Protein AF-A0A520FXJ5-F1 (afdb_monomer)

pLDDT: mean 95.56, std 7.29, range [49.97, 98.75]

Radius of gyration: 14.4 Å; Cα contacts (8 Å, |Δi|>4): 241; chains: 1; bounding box: 31×30×39 Å

Solvent-accessible surface area (backbone atoms only — not comparable to full-atom values): 7680 Å² total; per-residue (Å²): 128,82,79,88,79,86,66,83,48,59,54,63,39,58,65,38,61,43,98,88,68,47,79,28,60,66,60,27,36,50,55,54,45,50,47,54,73,75,63,46,50,26,42,31,36,33,32,82,67,18,42,40,82,80,49,53,76,66,54,52,52,49,50,49,41,46,43,44,59,63,48,64,77,76,43,52,40,27,35,41,39,60,29,72,40,58,69,55,32,27,51,50,47,40,49,38,54,75,50,58,43,61,25,36,37,39,41,67,47,66,77,57,90,68,54,73,70,55,46,51,52,40,55,49,52,38,56,73,48,41,87,58,54,74,43,81,54,132

Foldseek 3Di:
DPDPPDDFAEDAQAFDADPVRHTDLPVSLVSLLVVVVVPGQEYEALDVRNVVVVDDLVSLLSNLLSNCVSCVVSHAYEYEQAAQDLVSSLVSLLSNVVSPHQAYAYEANHPDDDDPVRRVVSVVSNPVSDPHYYHYDD

Mean predicted aligned error: 2.89 Å

Nearest PDB structures (foldseek):
  3n2x-assembly1_C  TM=9.610E-01  e=9.552E-13  Escherichia coli K-12
  3eb2-assembly1_C  TM=9.543E-01  e=1.466E-12  Rhodopseudomonas palustris
  1xky-assembly1_B  TM=9.379E-01  e=5.983E-12  Bacillus anthracis
  2yxg-assembly1_D  TM=9.672E-01  e=2.161E-11  Methanocaldococcus jannaschii DSM 2661
  3lci-assembly1_A  TM=9.658E-01  e=1.198E-10  Escherichia coli K-12

Sequence (138 aa):
MAKTGWHGVFPAVTTQFREDMSVDVEATQGVQDALVRDGVNGLILMGTCGENNSLDGDEKRTILKAAVEVVAGRVPVLTGVSEFDTRRAVAYARDAEKLGADGLMVLPAMVYVPKPAELVAHFRAVAEATSLPIMLYN

Structure (mmCIF, N/CA/C/O backbone):
data_AF-A0A520FXJ5-F1
#
_entry.id   AF-A0A520FXJ5-F1
#
loop_
_atom_site.group_PDB
_atom_site.id
_atom_site.type_symbol
_atom_site.label_atom_id
_atom_site.label_alt_id
_atom_site.label_comp_id
_atom_site.label_asym_id
_atom_site.label_entity_id
_atom_site.label_seq_id
_atom_site.pdbx_PDB_ins_code
_atom_site.Cartn_x
_atom_site.Cartn_y
_atom_site.Cartn_z
_atom_site.occupancy
_atom_site.B_iso_or_equiv
_atom_site.auth_seq_id
_atom_site.auth_comp_id
_atom_site.auth_asym_id
_atom_site.auth_atom_id
_atom_site.pdbx_PDB_model_num
ATOM 1 N N . MET A 1 1 ? -11.123 -16.669 -8.565 1.00 49.97 1 MET A N 1
ATOM 2 C CA . MET A 1 1 ? -10.619 -15.281 -8.619 1.00 49.97 1 MET A CA 1
ATOM 3 C C . MET A 1 1 ? -11.410 -14.462 -7.622 1.00 49.97 1 MET A C 1
ATOM 5 O O . MET A 1 1 ? -12.635 -14.543 -7.657 1.00 49.97 1 MET A O 1
ATOM 9 N N . ALA A 1 2 ? -10.739 -13.752 -6.712 1.00 55.97 2 ALA A N 1
ATOM 10 C CA . ALA A 1 2 ? -11.408 -12.804 -5.826 1.00 55.97 2 ALA A CA 1
ATOM 11 C C . ALA A 1 2 ? -12.151 -11.767 -6.686 1.00 55.97 2 ALA A C 1
ATOM 13 O O . ALA A 1 2 ? -11.596 -11.258 -7.660 1.00 55.97 2 ALA A O 1
ATOM 14 N N . LYS A 1 3 ? -13.430 -11.506 -6.395 1.00 54.84 3 LYS A N 1
ATOM 15 C CA . LYS A 1 3 ? -14.180 -10.451 -7.087 1.00 54.84 3 LYS A CA 1
ATOM 16 C C . LYS A 1 3 ? -13.642 -9.103 -6.611 1.00 54.84 3 LYS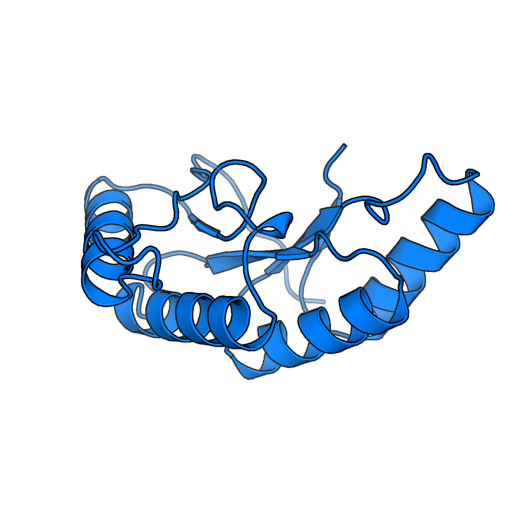 A C 1
ATOM 18 O O . LYS A 1 3 ? -13.735 -8.805 -5.425 1.00 54.84 3 LYS A O 1
ATOM 23 N N . THR A 1 4 ? -13.116 -8.288 -7.522 1.00 69.25 4 THR A N 1
ATOM 24 C CA . THR A 1 4 ? -12.759 -6.898 -7.226 1.00 69.25 4 THR A CA 1
ATOM 25 C C . THR A 1 4 ? -14.030 -6.073 -7.091 1.00 69.25 4 THR A C 1
ATOM 27 O O . THR A 1 4 ? -14.691 -5.740 -8.069 1.00 69.25 4 THR A O 1
ATOM 30 N N . GLY A 1 5 ? -14.408 -5.791 -5.846 1.00 81.38 5 GLY A N 1
ATOM 31 C CA . GLY A 1 5 ? -15.549 -4.947 -5.497 1.00 81.38 5 GLY A CA 1
ATOM 32 C C . GLY A 1 5 ? -15.155 -3.504 -5.192 1.00 81.38 5 GLY A C 1
ATOM 33 O O . GLY A 1 5 ? -15.843 -2.868 -4.407 1.00 81.38 5 GLY A O 1
ATOM 34 N N . TRP A 1 6 ? -14.045 -2.986 -5.727 1.00 92.06 6 TRP A N 1
ATOM 35 C CA . TRP A 1 6 ? -13.579 -1.630 -5.413 1.00 92.06 6 TRP A CA 1
ATOM 36 C C . TRP A 1 6 ? -14.411 -0.577 -6.143 1.00 92.06 6 TRP A C 1
ATOM 38 O O . TRP A 1 6 ? -14.393 -0.501 -7.370 1.00 92.06 6 TRP A O 1
ATOM 48 N N . HIS A 1 7 ? -15.155 0.224 -5.386 1.00 94.25 7 HIS A N 1
ATOM 49 C CA . HIS A 1 7 ? -15.972 1.323 -5.891 1.00 94.25 7 HIS A CA 1
ATOM 50 C C . HIS A 1 7 ? -16.142 2.389 -4.806 1.00 94.25 7 HIS A C 1
ATOM 52 O O . HIS A 1 7 ? -16.170 2.067 -3.621 1.00 94.25 7 HIS A O 1
ATOM 58 N N . GLY A 1 8 ? -16.278 3.650 -5.215 1.00 96.31 8 GLY A N 1
ATOM 59 C CA . GLY A 1 8 ? -16.422 4.783 -4.301 1.00 96.31 8 GLY A CA 1
ATOM 60 C C . GLY A 1 8 ? -15.101 5.501 -4.027 1.00 96.31 8 GLY A C 1
ATOM 61 O O . GLY A 1 8 ? -14.260 5.619 -4.917 1.00 96.31 8 GLY A O 1
ATOM 62 N N . VAL A 1 9 ? -14.941 6.029 -2.816 1.00 97.94 9 VAL A N 1
ATOM 63 C CA . VAL A 1 9 ? -13.842 6.925 -2.436 1.00 97.94 9 VAL A CA 1
ATOM 64 C C . VAL A 1 9 ? -12.716 6.146 -1.759 1.00 97.94 9 VAL A C 1
ATOM 66 O O . VAL A 1 9 ? -12.921 5.556 -0.702 1.00 97.94 9 VAL A O 1
ATOM 69 N N . PHE A 1 10 ? -11.527 6.178 -2.363 1.00 97.75 10 PHE A N 1
ATOM 70 C CA . PHE A 1 10 ? -10.304 5.544 -1.864 1.00 97.75 10 PHE A CA 1
ATOM 71 C C . PHE A 1 10 ? -9.197 6.603 -1.738 1.00 97.75 10 PHE A C 1
ATOM 73 O O . PHE A 1 10 ? -8.498 6.865 -2.720 1.00 97.75 10 PHE A O 1
ATOM 80 N N . PRO A 1 11 ? -9.041 7.273 -0.581 1.00 97.62 11 PRO A N 1
ATOM 81 C CA . PRO A 1 11 ? -7.963 8.236 -0.392 1.00 97.62 11 PRO A CA 1
ATOM 82 C C . PRO A 1 11 ? -6.584 7.567 -0.446 1.00 97.62 11 PRO A C 1
ATOM 84 O O . PRO A 1 11 ? -6.380 6.471 0.085 1.00 97.62 11 PRO A O 1
ATOM 87 N N . ALA A 1 12 ? -5.621 8.278 -1.036 1.00 97.00 12 ALA A N 1
ATOM 88 C CA . ALA A 1 12 ? -4.204 7.986 -0.871 1.00 97.00 12 ALA A CA 1
ATOM 89 C C . ALA A 1 12 ? -3.763 8.492 0.509 1.00 97.00 12 ALA A C 1
ATOM 91 O O . ALA A 1 12 ? -3.656 9.698 0.729 1.00 97.00 12 ALA A O 1
ATOM 92 N N . VAL A 1 13 ? -3.564 7.570 1.448 1.00 97.44 13 VAL A N 1
ATOM 93 C CA . VAL A 1 13 ? -3.297 7.905 2.850 1.00 97.44 13 VAL A CA 1
ATOM 94 C C . VAL A 1 13 ? -1.845 8.343 3.021 1.00 97.44 13 VAL A C 1
ATOM 96 O O . VAL A 1 13 ? -0.933 7.693 2.506 1.00 97.44 13 VAL A O 1
ATOM 99 N N . THR A 1 14 ? -1.636 9.440 3.747 1.00 98.00 14 THR A N 1
ATOM 100 C CA . THR A 1 14 ? -0.312 9.965 4.095 1.00 98.00 14 THR A CA 1
ATOM 101 C C . THR A 1 14 ? 0.321 9.168 5.235 1.00 98.00 14 THR A C 1
ATOM 103 O O . THR A 1 14 ? -0.365 8.712 6.152 1.00 98.00 14 THR A O 1
ATOM 106 N N . THR A 1 15 ? 1.644 9.031 5.201 1.00 98.38 15 THR A N 1
ATOM 107 C CA . THR A 1 15 ? 2.425 8.445 6.299 1.00 98.38 15 THR A CA 1
ATOM 108 C C . THR A 1 15 ? 2.858 9.563 7.238 1.00 98.38 15 THR A C 1
ATOM 110 O O . THR A 1 15 ? 3.295 10.613 6.776 1.00 98.38 15 THR A O 1
ATOM 113 N N . GLN A 1 16 ? 2.690 9.370 8.545 1.00 98.00 16 GLN A N 1
ATOM 114 C CA . GLN A 1 16 ? 3.111 10.350 9.544 1.00 98.00 16 GLN A CA 1
ATOM 115 C C . GLN A 1 16 ? 4.515 10.019 10.048 1.00 98.00 16 GLN A C 1
ATOM 117 O O . GLN A 1 16 ? 4.877 8.848 10.179 1.00 98.00 16 GLN A O 1
ATOM 122 N N . PHE A 1 17 ? 5.286 11.056 10.358 1.00 98.12 17 PHE A N 1
ATOM 123 C CA . PHE A 1 17 ? 6.660 10.947 10.838 1.00 98.12 17 PHE A CA 1
ATOM 124 C C . PHE A 1 17 ? 6.838 11.750 12.120 1.00 98.12 17 PHE A C 1
ATOM 126 O O . PHE A 1 17 ? 6.170 12.763 12.340 1.00 98.12 17 PHE A O 1
ATOM 133 N N . ARG A 1 18 ? 7.755 11.288 12.965 1.00 98.06 18 ARG A N 1
ATOM 134 C CA . ARG A 1 18 ? 8.208 12.005 14.157 1.00 98.06 18 ARG A CA 1
ATOM 135 C C . ARG A 1 18 ? 9.190 13.112 13.769 1.00 98.06 18 ARG A C 1
ATOM 137 O O . ARG A 1 18 ? 9.677 13.162 12.643 1.00 98.06 18 ARG A O 1
ATOM 144 N N . GLU A 1 19 ? 9.532 13.977 14.724 1.00 97.75 19 GLU A N 1
ATOM 145 C CA . GLU A 1 19 ? 10.534 15.039 14.513 1.00 97.75 19 GLU A CA 1
ATOM 146 C C . GLU A 1 19 ? 11.914 14.493 14.105 1.00 97.75 19 GLU A C 1
ATOM 148 O O . GLU A 1 19 ? 12.655 15.165 13.392 1.00 97.75 19 GLU A O 1
ATOM 153 N N . ASP A 1 20 ? 12.252 13.268 14.521 1.00 97.44 20 ASP A N 1
ATOM 154 C CA . ASP A 1 20 ? 13.491 12.576 14.146 1.00 97.44 20 ASP A CA 1
ATOM 155 C C . ASP A 1 20 ? 13.408 11.841 12.795 1.00 97.44 20 ASP A C 1
ATOM 157 O O . ASP A 1 20 ? 14.331 11.111 12.437 1.00 97.44 20 ASP A O 1
ATOM 161 N N . MET A 1 21 ? 12.321 12.049 12.044 1.00 95.19 21 MET A N 1
ATOM 162 C CA . MET A 1 21 ? 12.010 11.418 10.758 1.00 95.19 21 MET A CA 1
ATOM 163 C C . MET A 1 21 ? 11.756 9.906 10.816 1.00 95.19 21 MET A C 1
ATOM 165 O O . MET A 1 21 ? 11.581 9.290 9.767 1.00 95.19 21 MET A O 1
ATOM 169 N N . SER A 1 22 ? 11.674 9.295 12.001 1.00 96.94 22 SER A N 1
ATOM 170 C CA . SER A 1 22 ? 11.174 7.922 12.116 1.00 96.94 22 SER A CA 1
ATOM 171 C C . SER A 1 22 ? 9.665 7.865 11.861 1.00 96.94 22 SER A C 1
ATOM 173 O O . SER A 1 22 ? 8.931 8.816 12.149 1.00 96.94 22 SER A O 1
ATOM 175 N N . VAL A 1 23 ? 9.176 6.744 11.322 1.00 97.81 23 VAL A N 1
ATOM 176 C CA . VAL A 1 23 ? 7.737 6.546 11.090 1.00 97.81 23 VAL A CA 1
ATOM 177 C C . VAL A 1 23 ? 6.956 6.617 12.404 1.00 97.81 23 VAL A C 1
ATOM 179 O O . VAL A 1 23 ? 7.203 5.862 13.349 1.00 97.81 23 VAL A O 1
ATOM 182 N N . ASP A 1 24 ? 5.941 7.479 12.435 1.00 98.50 24 ASP A N 1
ATOM 183 C CA . ASP A 1 24 ? 4.969 7.540 13.520 1.00 98.50 24 ASP A CA 1
ATOM 184 C C . ASP A 1 24 ? 3.775 6.631 13.208 1.00 98.50 24 ASP A C 1
ATOM 186 O O . ASP A 1 24 ? 2.789 7.026 12.577 1.00 98.50 24 ASP A O 1
ATOM 190 N N . VAL A 1 25 ? 3.884 5.373 13.639 1.00 98.25 25 VAL A N 1
ATOM 191 C CA . VAL A 1 25 ? 2.858 4.345 13.415 1.00 98.25 25 VAL A CA 1
ATOM 192 C C . VAL A 1 25 ? 1.532 4.714 14.083 1.00 98.25 25 VAL A C 1
ATOM 194 O O . VAL A 1 25 ? 0.480 4.537 13.472 1.00 98.25 25 VAL A O 1
ATOM 197 N N . GLU A 1 26 ? 1.572 5.263 15.298 1.00 98.50 26 GLU A N 1
ATOM 198 C CA . GLU A 1 26 ? 0.371 5.617 16.062 1.00 98.50 26 GLU A CA 1
ATOM 199 C C . GLU A 1 26 ? -0.376 6.774 15.392 1.00 98.50 26 GLU A C 1
ATOM 201 O O . GLU A 1 26 ? -1.577 6.671 15.129 1.00 98.50 26 GLU A O 1
ATOM 206 N N . ALA A 1 27 ? 0.338 7.843 15.025 1.00 98.56 27 ALA A N 1
ATOM 207 C CA . ALA A 1 27 ? -0.263 8.960 14.302 1.00 98.56 27 ALA A CA 1
ATOM 208 C C . ALA A 1 27 ? -0.802 8.522 12.928 1.00 98.56 27 ALA A C 1
ATOM 210 O O . ALA A 1 27 ? -1.890 8.936 12.521 1.00 98.56 27 ALA A O 1
ATOM 211 N N . THR A 1 28 ? -0.084 7.632 12.233 1.00 98.56 28 THR A N 1
ATOM 212 C CA . THR A 1 28 ? -0.524 7.061 10.952 1.00 98.56 28 THR A CA 1
ATOM 213 C C . THR A 1 28 ? -1.815 6.246 11.104 1.00 98.56 28 THR A C 1
ATOM 215 O O . THR A 1 28 ? -2.746 6.431 10.317 1.00 98.56 28 THR A O 1
ATOM 218 N N . GLN A 1 29 ? -1.926 5.402 12.136 1.00 98.69 29 GLN A N 1
ATOM 219 C CA . GLN A 1 29 ? -3.166 4.681 12.450 1.00 98.69 29 GLN A CA 1
ATOM 220 C C . GLN A 1 29 ? -4.311 5.635 12.809 1.00 98.69 29 GLN A C 1
ATOM 222 O O . GLN A 1 29 ? -5.443 5.403 12.389 1.00 98.69 29 GLN A O 1
ATOM 227 N N . GLY A 1 30 ? -4.028 6.726 13.526 1.00 98.75 30 GLY A N 1
ATOM 228 C CA . GLY A 1 30 ? -5.020 7.754 13.846 1.00 98.75 30 GLY A CA 1
ATOM 229 C C . GLY A 1 30 ? -5.640 8.388 12.597 1.00 98.75 30 GLY A C 1
ATOM 230 O O . GLY A 1 30 ? -6.863 8.501 12.505 1.00 98.75 30 GLY A O 1
ATOM 231 N N . VAL A 1 31 ? -4.817 8.734 11.600 1.00 98.56 31 VAL A N 1
ATOM 232 C CA . VAL A 1 31 ? -5.295 9.249 10.302 1.00 98.56 31 VAL A CA 1
ATOM 233 C C . VAL A 1 31 ? -6.124 8.195 9.562 1.00 98.56 31 VAL A C 1
ATOM 235 O O . VAL A 1 31 ? -7.191 8.505 9.032 1.00 98.56 31 VAL A O 1
ATOM 238 N N . GLN A 1 32 ? -5.665 6.943 9.540 1.00 98.56 32 GLN A N 1
ATOM 239 C CA . GLN A 1 32 ? -6.371 5.843 8.878 1.00 98.56 32 GLN A CA 1
ATOM 240 C C . GLN A 1 32 ? -7.743 5.571 9.512 1.00 98.56 32 GLN A C 1
ATOM 242 O O . GLN A 1 32 ? -8.732 5.476 8.787 1.00 98.56 32 GLN A O 1
ATOM 247 N N . ASP A 1 33 ? -7.831 5.493 10.844 1.00 98.75 33 ASP A N 1
ATOM 248 C CA . ASP A 1 33 ? -9.102 5.294 11.551 1.00 98.75 33 ASP A CA 1
ATOM 249 C C . ASP A 1 33 ? -10.073 6.454 11.314 1.00 98.75 33 ASP A C 1
ATOM 251 O O . ASP A 1 33 ? -11.253 6.219 11.056 1.00 98.75 33 ASP A O 1
ATOM 255 N N . ALA A 1 34 ? -9.580 7.696 11.345 1.00 98.69 34 ALA A N 1
ATOM 256 C CA . ALA A 1 34 ? -10.396 8.876 11.080 1.00 98.69 34 ALA A CA 1
ATOM 257 C C . ALA A 1 34 ? -11.034 8.819 9.683 1.00 98.69 34 ALA A C 1
ATOM 259 O O . ALA A 1 34 ? -12.248 8.957 9.564 1.00 98.69 34 ALA A O 1
ATOM 260 N N . LEU A 1 35 ? -10.252 8.503 8.644 1.00 98.56 35 LEU A N 1
ATOM 261 C CA . LEU A 1 35 ? -10.772 8.356 7.279 1.00 98.56 35 LEU A CA 1
ATOM 262 C C . LEU A 1 35 ? -11.835 7.254 7.179 1.00 98.56 35 LEU A C 1
ATOM 264 O O . LEU A 1 35 ? -12.866 7.441 6.532 1.00 98.56 35 LEU A O 1
ATOM 268 N N . VAL A 1 36 ? -11.614 6.111 7.836 1.00 98.44 36 VAL A N 1
ATOM 269 C CA . VAL A 1 36 ? -12.609 5.027 7.880 1.00 98.44 36 VAL A CA 1
ATOM 270 C C . VAL A 1 36 ? -13.892 5.487 8.572 1.00 98.44 36 VAL A C 1
ATOM 272 O O . VAL A 1 36 ? -14.986 5.193 8.092 1.00 98.44 36 VAL A O 1
ATOM 275 N N . ARG A 1 37 ? -13.784 6.233 9.676 1.00 98.38 37 ARG A N 1
ATOM 276 C CA . ARG A 1 37 ? -14.935 6.794 10.403 1.00 98.38 37 ARG A CA 1
ATOM 277 C C . ARG A 1 37 ? -15.696 7.843 9.596 1.00 98.38 37 ARG A C 1
ATOM 279 O O . ARG A 1 37 ? -16.914 7.918 9.738 1.00 98.38 37 ARG A O 1
ATOM 286 N N . ASP A 1 38 ? -15.008 8.583 8.733 1.00 98.38 38 ASP A N 1
ATOM 287 C CA . ASP A 1 38 ? -15.606 9.552 7.809 1.00 98.38 38 ASP A CA 1
ATOM 288 C C . ASP A 1 38 ? -16.347 8.884 6.633 1.00 98.38 38 ASP A C 1
ATOM 290 O O . ASP A 1 38 ? -17.044 9.557 5.871 1.00 98.38 38 ASP A O 1
ATOM 294 N N . GLY A 1 39 ? -16.260 7.554 6.501 1.00 97.88 39 GLY A N 1
ATOM 295 C CA . GLY A 1 39 ? -17.095 6.770 5.589 1.00 97.88 39 GLY A CA 1
ATOM 296 C C . GLY A 1 39 ? -16.500 6.544 4.200 1.00 97.88 39 GLY A C 1
ATOM 297 O O . GLY A 1 39 ? -17.250 6.340 3.243 1.00 97.88 39 GLY A O 1
ATOM 298 N N . VAL A 1 40 ? -15.170 6.568 4.064 1.00 98.38 40 VAL A N 1
ATOM 299 C CA . VAL A 1 40 ? -14.499 6.167 2.814 1.00 98.38 40 VAL A CA 1
ATOM 300 C C . VAL A 1 40 ? -14.765 4.693 2.485 1.00 98.38 40 VAL A C 1
ATOM 302 O O . VAL A 1 40 ? -15.096 3.893 3.355 1.00 98.38 40 VAL A O 1
ATOM 305 N N . ASN A 1 41 ? -14.614 4.308 1.218 1.00 97.88 41 ASN A N 1
ATOM 306 C CA . ASN A 1 41 ? -14.920 2.953 0.745 1.00 97.88 41 ASN A CA 1
ATOM 307 C C . ASN A 1 41 ? -13.714 2.003 0.764 1.00 97.88 41 ASN A C 1
ATOM 309 O O . ASN A 1 41 ? -13.869 0.815 0.492 1.00 97.88 41 ASN A O 1
ATOM 313 N N . GLY A 1 42 ? -12.530 2.519 1.079 1.00 97.88 42 GLY A N 1
ATOM 314 C CA . GLY A 1 42 ? -11.287 1.774 1.226 1.00 97.88 42 GLY A CA 1
ATOM 315 C C . GLY A 1 42 ? -10.109 2.720 1.364 1.00 97.88 42 GLY A C 1
ATOM 316 O O . GLY A 1 42 ? -10.269 3.929 1.235 1.00 97.88 42 GLY A O 1
ATOM 317 N N . LEU A 1 43 ? -8.928 2.182 1.638 1.00 98.38 43 LEU A N 1
ATOM 318 C CA . LEU A 1 43 ? -7.704 2.969 1.782 1.00 98.38 43 LEU A CA 1
ATOM 319 C C . LEU A 1 43 ? -6.679 2.530 0.745 1.00 98.38 43 LEU A C 1
ATOM 321 O O . LEU A 1 43 ? -6.531 1.336 0.492 1.00 98.38 43 LEU A O 1
ATOM 325 N N . ILE A 1 44 ? -5.942 3.485 0.179 1.00 98.19 44 ILE A N 1
ATOM 326 C CA . ILE A 1 44 ? -4.745 3.204 -0.614 1.00 98.19 44 ILE A CA 1
ATOM 327 C C . ILE A 1 44 ? -3.546 3.710 0.177 1.00 98.19 44 ILE A C 1
ATOM 329 O O . ILE A 1 44 ? -3.311 4.912 0.299 1.00 98.19 44 ILE A O 1
ATOM 333 N N . LEU A 1 45 ? -2.791 2.777 0.740 1.00 98.00 45 LEU A N 1
ATOM 334 C CA . LEU A 1 45 ? -1.602 3.062 1.530 1.00 98.00 45 LEU A CA 1
ATOM 335 C C . LEU A 1 45 ? -0.371 3.125 0.647 1.00 98.00 45 LEU A C 1
ATOM 337 O O . LEU A 1 45 ? -0.286 2.410 -0.352 1.00 98.00 45 LEU A O 1
ATOM 341 N N . MET A 1 46 ? 0.620 3.908 1.076 1.00 95.94 46 MET A N 1
ATOM 342 C CA . MET A 1 46 ? 1.933 3.962 0.429 1.00 95.94 46 MET A CA 1
ATOM 343 C C . MET A 1 46 ? 1.794 4.148 -1.094 1.00 95.94 46 MET A C 1
ATOM 345 O O . MET A 1 46 ? 2.434 3.469 -1.889 1.00 95.94 46 MET A O 1
ATOM 349 N N . GLY A 1 47 ? 0.907 5.051 -1.519 1.00 92.06 47 GLY A N 1
ATOM 350 C CA . GLY A 1 47 ? 1.003 5.663 -2.844 1.00 92.06 47 GLY A CA 1
ATOM 351 C C . GLY A 1 47 ? 2.096 6.737 -2.848 1.00 92.06 47 GLY A C 1
ATOM 352 O O . GLY A 1 47 ? 2.898 6.823 -1.918 1.00 92.06 47 GLY A O 1
ATOM 353 N N . THR A 1 48 ? 2.088 7.626 -3.841 1.00 91.81 48 THR A N 1
ATOM 354 C CA . THR A 1 48 ? 2.992 8.792 -3.855 1.00 91.81 48 THR A CA 1
ATOM 355 C C . THR A 1 48 ? 2.788 9.678 -2.623 1.00 91.81 48 THR A C 1
ATOM 357 O O . THR A 1 48 ? 3.755 10.014 -1.951 1.00 91.81 48 THR A O 1
ATOM 360 N N . CYS A 1 49 ? 1.535 9.985 -2.264 1.00 94.56 49 CYS A N 1
ATOM 361 C CA . CYS A 1 49 ? 1.208 10.761 -1.058 1.00 94.56 49 CYS A CA 1
ATOM 362 C C . CYS A 1 49 ? 1.537 10.028 0.253 1.00 94.56 49 CYS A C 1
ATOM 364 O O . CYS A 1 49 ? 1.693 10.671 1.282 1.00 94.56 49 CYS A O 1
ATOM 366 N N . GLY A 1 50 ? 1.635 8.696 0.220 1.00 96.38 50 GLY A N 1
ATOM 367 C CA . GLY A 1 50 ? 2.044 7.875 1.364 1.00 96.38 50 GLY A CA 1
ATOM 368 C C . GLY A 1 50 ? 3.556 7.660 1.450 1.00 96.38 50 GLY A C 1
ATOM 369 O O . GLY A 1 50 ? 3.993 6.821 2.232 1.00 96.38 50 GLY A O 1
ATOM 370 N N . GLU A 1 51 ? 4.335 8.365 0.624 1.00 95.94 51 GLU A N 1
ATOM 371 C CA . GLU A 1 51 ? 5.801 8.377 0.637 1.00 95.94 51 GLU A CA 1
ATOM 372 C C . GLU A 1 51 ? 6.468 7.011 0.411 1.00 95.94 51 GLU A C 1
ATOM 374 O O . GLU A 1 51 ? 7.547 6.741 0.928 1.00 95.94 51 GLU A O 1
ATOM 379 N N . ASN A 1 52 ? 5.869 6.145 -0.416 1.00 95.25 52 ASN A N 1
ATOM 380 C CA . ASN A 1 52 ? 6.370 4.780 -0.650 1.00 95.25 52 ASN A CA 1
ATOM 381 C C . ASN A 1 52 ? 7.877 4.709 -0.948 1.00 95.25 52 ASN A C 1
ATOM 383 O O . ASN A 1 52 ? 8.572 3.857 -0.405 1.00 95.25 52 ASN A O 1
ATOM 387 N N . ASN A 1 53 ? 8.386 5.599 -1.802 1.00 93.88 53 ASN A N 1
ATOM 388 C CA . ASN A 1 53 ? 9.787 5.570 -2.228 1.00 93.88 53 ASN A CA 1
ATOM 389 C C . ASN A 1 53 ? 10.752 6.157 -1.184 1.00 93.88 53 ASN A C 1
ATOM 391 O O . ASN A 1 53 ? 11.959 5.988 -1.346 1.00 93.88 53 ASN A O 1
ATOM 395 N N . SER A 1 54 ? 10.238 6.838 -0.156 1.00 94.06 54 SER A N 1
ATOM 396 C CA . SER A 1 54 ? 11.020 7.362 0.970 1.00 94.06 54 SER A CA 1
ATOM 397 C C . SER A 1 54 ? 11.161 6.345 2.105 1.00 94.06 54 SER A C 1
ATOM 399 O O . SER A 1 54 ? 12.043 6.501 2.939 1.00 94.06 54 SER A O 1
ATOM 401 N N . LEU A 1 55 ? 10.294 5.328 2.143 1.00 96.25 55 LEU A N 1
ATOM 402 C CA . LEU A 1 55 ? 10.236 4.339 3.217 1.00 96.25 55 LEU A CA 1
ATOM 403 C C . LEU A 1 55 ? 11.163 3.151 2.960 1.00 96.25 55 LEU A C 1
ATOM 405 O O . LEU A 1 55 ? 11.194 2.583 1.859 1.00 96.25 55 LEU A O 1
ATOM 409 N N . ASP A 1 56 ? 11.811 2.689 4.021 1.00 96.00 56 ASP A N 1
ATOM 410 C CA . ASP A 1 56 ? 12.506 1.412 4.031 1.00 96.00 56 ASP A CA 1
ATOM 411 C C . ASP A 1 56 ? 11.517 0.239 3.977 1.00 96.00 56 ASP A C 1
ATOM 413 O O . ASP A 1 56 ? 10.352 0.321 4.371 1.00 96.00 56 ASP A O 1
ATOM 417 N N . GLY A 1 57 ? 11.980 -0.918 3.495 1.00 96.00 57 GLY A N 1
ATOM 418 C CA . GLY A 1 57 ? 11.107 -2.083 3.317 1.00 96.00 57 GLY A CA 1
ATOM 419 C C . GLY A 1 57 ? 10.415 -2.540 4.612 1.00 96.00 57 GLY A C 1
ATOM 420 O O . GLY A 1 57 ? 9.259 -2.964 4.571 1.00 96.00 57 GLY A O 1
ATOM 421 N N . ASP A 1 58 ? 11.102 -2.452 5.755 1.00 97.38 58 ASP A N 1
ATOM 422 C CA . ASP A 1 58 ? 10.535 -2.820 7.059 1.00 97.38 58 ASP A CA 1
ATOM 423 C C . ASP A 1 58 ? 9.529 -1.788 7.571 1.00 97.38 58 ASP A C 1
ATOM 425 O O . ASP A 1 58 ? 8.521 -2.162 8.177 1.00 97.38 58 ASP A O 1
ATOM 429 N N . GLU A 1 59 ? 9.730 -0.510 7.259 1.00 98.12 59 GLU A N 1
ATOM 430 C CA . GLU A 1 59 ? 8.766 0.548 7.556 1.00 98.12 59 GLU A CA 1
ATOM 431 C C . GLU A 1 59 ? 7.471 0.334 6.770 1.00 98.12 59 GLU A C 1
ATOM 433 O O . GLU A 1 59 ? 6.389 0.343 7.358 1.00 98.12 59 GLU A O 1
ATOM 438 N N . LYS A 1 60 ? 7.565 0.007 5.471 1.00 98.25 60 LYS A N 1
ATOM 439 C CA . LYS A 1 60 ? 6.392 -0.326 4.641 1.00 98.25 60 LYS A CA 1
ATOM 440 C C . LYS A 1 60 ? 5.589 -1.490 5.222 1.00 98.25 60 LYS A C 1
ATOM 442 O O . LYS A 1 60 ? 4.361 -1.430 5.290 1.00 98.25 60 LYS A O 1
ATOM 447 N N . ARG A 1 61 ? 6.272 -2.559 5.651 1.00 98.44 61 ARG A N 1
ATOM 448 C CA . ARG A 1 61 ? 5.638 -3.722 6.301 1.00 98.44 61 ARG A CA 1
ATOM 449 C C . ARG A 1 61 ? 4.981 -3.342 7.626 1.00 98.44 61 ARG A C 1
ATOM 451 O O . ARG A 1 61 ? 3.880 -3.808 7.913 1.00 98.44 61 ARG A O 1
ATOM 458 N N . THR A 1 62 ? 5.639 -2.495 8.411 1.00 98.44 62 THR A N 1
ATOM 459 C CA . THR A 1 62 ? 5.130 -2.014 9.700 1.00 98.44 62 THR A CA 1
ATOM 460 C C . THR A 1 62 ? 3.859 -1.187 9.515 1.00 98.44 62 THR A C 1
ATOM 462 O O . THR A 1 62 ? 2.851 -1.479 10.158 1.00 98.44 62 THR A O 1
ATOM 465 N N . ILE A 1 63 ? 3.863 -0.229 8.582 1.00 98.44 63 ILE A N 1
ATOM 466 C CA . ILE A 1 63 ? 2.699 0.609 8.256 1.00 98.44 63 ILE A CA 1
ATOM 467 C C . ILE A 1 63 ? 1.543 -0.244 7.738 1.00 98.44 63 ILE A C 1
ATOM 469 O O . ILE A 1 63 ? 0.413 -0.075 8.189 1.00 98.44 63 ILE A O 1
ATOM 473 N N . LEU A 1 64 ? 1.807 -1.181 6.820 1.00 98.75 64 LEU A N 1
ATOM 474 C CA . LEU A 1 64 ? 0.761 -2.048 6.281 1.00 98.75 64 LEU A CA 1
ATOM 475 C C . LEU A 1 64 ? 0.108 -2.897 7.373 1.00 98.75 64 LEU A C 1
ATOM 477 O O . LEU A 1 64 ? -1.116 -2.951 7.459 1.00 98.75 64 LEU A O 1
ATOM 481 N N . LYS A 1 65 ? 0.920 -3.527 8.229 1.00 98.75 65 LYS A N 1
ATOM 482 C CA . LYS A 1 65 ? 0.422 -4.333 9.346 1.00 98.75 65 LYS A CA 1
ATOM 483 C C . LYS A 1 65 ? -0.450 -3.499 10.287 1.00 98.75 65 LYS A C 1
ATOM 485 O O . LYS A 1 65 ? -1.553 -3.919 10.624 1.00 98.75 65 LYS A O 1
ATOM 490 N N . ALA A 1 66 ? 0.036 -2.321 10.675 1.00 98.62 66 ALA A N 1
ATOM 491 C CA . ALA A 1 66 ? -0.682 -1.401 11.549 1.00 98.62 66 ALA A CA 1
ATOM 492 C C . ALA A 1 66 ? -2.007 -0.934 10.926 1.00 98.62 66 ALA A C 1
ATOM 494 O O . ALA A 1 66 ? -3.016 -0.808 11.620 1.00 98.62 66 ALA A O 1
ATOM 495 N N . ALA A 1 67 ? -2.029 -0.730 9.610 1.00 98.69 67 ALA A N 1
ATOM 496 C CA . ALA A 1 67 ? -3.229 -0.326 8.902 1.00 98.69 67 ALA A CA 1
ATOM 497 C C . ALA A 1 67 ? -4.282 -1.434 8.831 1.00 98.69 67 ALA A C 1
ATOM 499 O O . ALA A 1 67 ? -5.456 -1.184 9.088 1.00 98.69 67 ALA A O 1
ATOM 500 N N . VAL A 1 68 ? -3.874 -2.668 8.530 1.00 98.69 68 VAL A N 1
ATOM 501 C CA . VAL A 1 68 ? -4.783 -3.825 8.554 1.00 98.69 68 VAL A CA 1
ATOM 502 C C . VAL A 1 68 ? -5.371 -4.012 9.957 1.00 98.69 68 VAL A C 1
ATOM 504 O O . VAL A 1 68 ? -6.576 -4.229 10.095 1.00 98.69 68 VAL A O 1
ATOM 507 N N . GLU A 1 69 ? -4.545 -3.860 10.997 1.00 98.56 69 GLU A N 1
ATOM 508 C CA . GLU A 1 69 ? -4.979 -3.923 12.395 1.00 98.56 69 GLU A CA 1
ATOM 509 C C . GLU A 1 69 ? -6.002 -2.837 12.734 1.00 98.56 69 GLU A C 1
ATOM 511 O O . GLU A 1 69 ? -7.086 -3.159 13.219 1.00 98.56 69 GLU A O 1
ATOM 516 N N . VAL A 1 70 ? -5.693 -1.564 12.455 1.00 98.62 70 VAL A N 1
ATOM 517 C CA . VAL A 1 70 ? -6.593 -0.466 12.824 1.00 98.62 70 VAL A CA 1
ATOM 518 C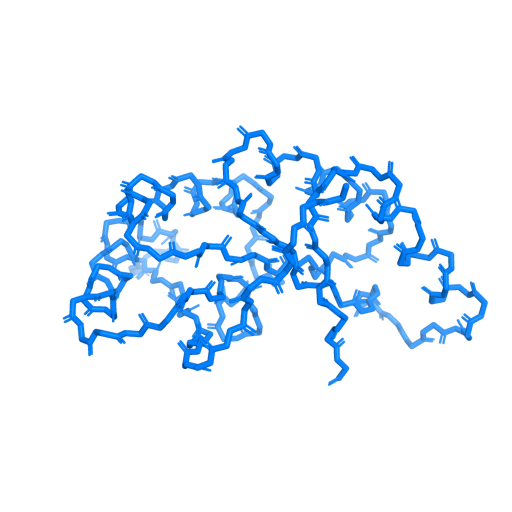 C . VAL A 1 70 ? -7.880 -0.530 12.016 1.00 98.62 70 VAL A C 1
ATOM 520 O O . VAL A 1 70 ? -8.953 -0.393 12.588 1.00 98.62 70 VAL A O 1
ATOM 523 N N . VAL A 1 71 ? -7.820 -0.803 10.708 1.00 98.38 71 VAL A N 1
ATOM 524 C CA . VAL A 1 71 ? -9.009 -0.880 9.845 1.00 98.38 71 VAL A CA 1
ATOM 525 C C . VAL A 1 71 ? -9.915 -2.036 10.259 1.00 98.38 71 VAL A C 1
ATOM 527 O O . VAL A 1 71 ? -11.138 -1.892 10.175 1.00 98.38 71 VAL A O 1
ATOM 530 N N . ALA A 1 72 ? -9.349 -3.142 10.750 1.00 98.12 72 ALA A N 1
ATOM 531 C CA . ALA A 1 72 ? -10.086 -4.277 11.306 1.00 98.12 72 ALA A CA 1
ATOM 532 C C . ALA A 1 72 ? -11.199 -4.797 10.369 1.00 98.12 72 ALA A C 1
ATOM 534 O O . ALA A 1 72 ? -12.303 -5.125 10.804 1.00 98.12 72 ALA A O 1
ATOM 535 N N . GLY A 1 73 ? -10.927 -4.818 9.059 1.00 97.25 73 GLY A N 1
ATOM 536 C CA . GLY A 1 73 ? -11.850 -5.309 8.030 1.00 97.25 73 GLY A CA 1
ATOM 537 C C . GLY A 1 73 ? -13.069 -4.422 7.745 1.00 97.25 73 GLY A C 1
ATOM 538 O O . GLY A 1 73 ? -13.969 -4.855 7.029 1.00 97.25 73 GLY A O 1
ATOM 539 N N . ARG A 1 74 ? -13.131 -3.191 8.278 1.00 97.75 74 ARG A N 1
ATOM 540 C CA . ARG A 1 74 ? -14.252 -2.259 8.034 1.00 97.75 74 ARG A CA 1
ATOM 541 C C . ARG A 1 74 ? -14.355 -1.826 6.571 1.00 97.75 74 ARG A C 1
ATOM 543 O O . ARG A 1 74 ? -15.459 -1.655 6.063 1.00 97.75 74 ARG A O 1
ATOM 550 N N . VAL A 1 75 ? -13.213 -1.653 5.910 1.00 97.75 75 VAL A N 1
ATOM 551 C CA . VAL A 1 75 ? -13.084 -1.313 4.487 1.00 97.75 75 VAL A CA 1
ATOM 552 C C . VAL A 1 75 ? -11.848 -2.018 3.911 1.00 97.75 75 VAL A C 1
ATOM 554 O O . VAL A 1 75 ? -10.945 -2.340 4.684 1.00 97.75 75 VAL A O 1
ATOM 557 N N . PRO A 1 76 ? -11.766 -2.262 2.591 1.00 97.75 76 PRO A N 1
ATOM 558 C CA . PRO A 1 76 ? -10.578 -2.850 1.982 1.00 97.75 76 PRO A CA 1
ATOM 559 C C . PRO A 1 76 ? -9.339 -1.953 2.108 1.00 97.75 76 PRO A C 1
ATOM 561 O O . PRO A 1 76 ? -9.409 -0.736 1.898 1.00 97.75 76 PRO A O 1
ATOM 564 N N . VAL A 1 77 ? -8.191 -2.574 2.377 1.00 98.38 77 VAL A N 1
ATOM 565 C CA . VAL A 1 77 ? -6.873 -1.934 2.448 1.00 98.38 77 VAL A CA 1
ATOM 566 C C . VAL A 1 77 ? -6.033 -2.343 1.245 1.00 98.38 77 VAL A C 1
ATOM 568 O O . VAL A 1 77 ? -5.618 -3.493 1.109 1.00 98.38 77 VAL A O 1
ATOM 571 N N . LEU A 1 78 ? -5.754 -1.384 0.369 1.00 98.19 78 LEU A N 1
ATOM 572 C CA . LEU A 1 78 ? -4.866 -1.555 -0.772 1.00 98.19 78 LEU A CA 1
ATOM 573 C C . LEU A 1 78 ? -3.510 -0.935 -0.448 1.00 98.19 78 LEU A C 1
ATOM 575 O O . LEU A 1 78 ? -3.426 0.067 0.262 1.00 98.19 78 LEU A O 1
ATOM 579 N N . THR A 1 79 ? -2.443 -1.489 -1.013 1.00 98.44 79 THR A N 1
ATOM 580 C CA . THR A 1 79 ? -1.095 -0.937 -0.848 1.00 98.44 79 THR A CA 1
ATOM 581 C C . THR A 1 79 ? -0.384 -0.713 -2.176 1.00 98.44 79 THR A C 1
ATOM 583 O O . THR A 1 79 ? -0.505 -1.510 -3.109 1.00 98.44 79 THR A O 1
ATOM 586 N N . GLY A 1 80 ? 0.348 0.396 -2.269 1.00 97.94 80 GLY A N 1
ATOM 587 C CA . GLY A 1 80 ? 1.201 0.707 -3.403 1.00 97.94 80 GLY A CA 1
ATOM 588 C C . GLY A 1 80 ? 2.422 -0.210 -3.484 1.00 97.94 80 GLY A C 1
ATOM 589 O O . GLY A 1 80 ? 3.183 -0.349 -2.530 1.00 97.94 80 GLY A O 1
ATOM 590 N N . VAL A 1 81 ? 2.658 -0.783 -4.660 1.00 97.88 81 VAL A N 1
ATOM 591 C CA . VAL A 1 81 ? 3.893 -1.485 -5.017 1.00 97.88 81 VAL A CA 1
ATOM 592 C C . VAL A 1 81 ? 4.675 -0.575 -5.959 1.00 97.88 81 VAL A C 1
ATOM 594 O O . VAL A 1 81 ? 4.457 -0.580 -7.170 1.00 97.88 81 VAL A O 1
ATOM 597 N N . SER A 1 82 ? 5.551 0.245 -5.379 1.00 95.06 82 SER A N 1
ATOM 598 C CA . SER A 1 82 ? 6.331 1.289 -6.061 1.00 95.06 82 SER A CA 1
ATOM 599 C C . SER A 1 82 ? 7.831 1.026 -5.902 1.00 95.06 82 SER A C 1
ATOM 601 O O . SER A 1 82 ? 8.598 1.833 -5.383 1.00 95.06 82 SER A O 1
ATOM 603 N N . GLU A 1 83 ? 8.254 -0.174 -6.286 1.00 95.50 83 GLU A N 1
ATOM 604 C CA . GLU A 1 83 ? 9.621 -0.633 -6.058 1.00 95.50 83 GLU A CA 1
ATOM 605 C C . GLU A 1 83 ? 10.562 -0.295 -7.221 1.00 95.50 83 GLU A C 1
ATOM 607 O O . GLU A 1 83 ? 10.162 -0.124 -8.374 1.00 95.50 83 GLU A O 1
ATOM 612 N N . PHE A 1 84 ? 11.860 -0.237 -6.919 1.00 93.31 84 PHE A N 1
ATOM 613 C CA . PHE A 1 84 ? 12.892 0.092 -7.908 1.00 93.31 84 PHE A CA 1
ATOM 614 C C . PHE A 1 84 ? 13.165 -1.025 -8.917 1.00 93.31 84 PHE A C 1
ATOM 616 O O . PHE A 1 84 ? 13.669 -0.766 -10.008 1.00 93.31 84 PHE A O 1
ATOM 623 N N . ASP A 1 85 ? 12.853 -2.269 -8.557 1.00 93.88 85 ASP A N 1
ATOM 624 C CA . ASP A 1 85 ? 13.072 -3.433 -9.403 1.00 93.88 85 ASP A CA 1
ATOM 625 C C . ASP A 1 85 ? 11.984 -4.499 -9.192 1.00 93.88 85 ASP A C 1
ATOM 627 O O . ASP A 1 85 ? 11.321 -4.560 -8.153 1.00 93.88 85 ASP A O 1
ATOM 631 N N . THR A 1 86 ? 11.802 -5.367 -10.190 1.00 97.00 86 THR A N 1
ATOM 632 C CA . THR A 1 86 ? 10.765 -6.411 -10.180 1.00 97.00 86 THR A CA 1
ATOM 633 C C . THR A 1 86 ? 10.929 -7.406 -9.033 1.00 97.00 86 THR A C 1
ATOM 635 O O . THR A 1 86 ? 9.937 -7.885 -8.493 1.00 97.00 86 THR A O 1
ATOM 638 N N . ARG A 1 87 ? 12.162 -7.721 -8.621 1.00 97.25 87 ARG A N 1
ATOM 639 C CA . ARG A 1 87 ? 12.404 -8.680 -7.534 1.00 97.25 87 ARG A CA 1
ATOM 640 C C . ARG A 1 87 ? 11.918 -8.111 -6.201 1.00 97.25 87 ARG A C 1
ATOM 642 O O . ARG A 1 87 ? 11.304 -8.846 -5.430 1.00 97.25 87 ARG A O 1
ATOM 649 N N . ARG A 1 88 ? 12.164 -6.825 -5.936 1.00 96.94 88 ARG A N 1
ATOM 650 C CA . ARG A 1 88 ? 11.630 -6.119 -4.760 1.00 96.94 88 ARG A CA 1
ATOM 651 C C . ARG A 1 88 ? 10.109 -6.028 -4.808 1.00 96.94 88 ARG A C 1
ATOM 653 O O . ARG A 1 88 ? 9.474 -6.366 -3.816 1.00 96.94 88 ARG A O 1
ATOM 660 N N . ALA A 1 89 ? 9.534 -5.682 -5.963 1.00 97.69 89 ALA A N 1
ATOM 661 C CA . ALA A 1 89 ? 8.080 -5.626 -6.145 1.00 97.69 89 ALA A CA 1
ATOM 662 C C . ALA A 1 89 ? 7.408 -6.972 -5.831 1.00 97.69 89 ALA A C 1
ATOM 664 O O . ALA A 1 89 ? 6.439 -7.028 -5.080 1.00 97.69 89 ALA A O 1
ATOM 665 N N . VAL A 1 90 ? 7.971 -8.072 -6.342 1.00 98.56 90 VAL A N 1
ATOM 666 C CA . VAL A 1 90 ? 7.506 -9.443 -6.077 1.00 98.56 90 VAL A CA 1
ATOM 667 C C . VAL A 1 90 ? 7.628 -9.814 -4.600 1.00 98.56 90 VAL A C 1
ATOM 669 O O . VAL A 1 90 ? 6.722 -10.434 -4.044 1.00 98.56 90 VAL A O 1
ATOM 672 N N . ALA A 1 91 ? 8.742 -9.460 -3.954 1.00 98.44 91 ALA A N 1
ATOM 673 C CA . ALA A 1 91 ? 8.925 -9.719 -2.529 1.00 98.44 91 ALA A CA 1
ATOM 674 C C . ALA A 1 91 ? 7.883 -8.962 -1.693 1.00 98.44 91 ALA A C 1
ATOM 676 O O . ALA A 1 91 ? 7.218 -9.567 -0.856 1.00 98.44 91 ALA A O 1
ATOM 677 N N . TYR A 1 92 ? 7.683 -7.676 -1.983 1.00 98.44 92 TYR A N 1
ATOM 678 C CA . TYR A 1 92 ? 6.717 -6.848 -1.275 1.00 98.44 92 TYR A CA 1
ATOM 679 C C . TYR A 1 92 ? 5.269 -7.296 -1.507 1.00 98.44 92 TYR A C 1
ATOM 681 O O . TYR A 1 92 ? 4.505 -7.371 -0.555 1.00 98.44 92 TYR A O 1
ATOM 689 N N . ALA A 1 93 ? 4.899 -7.688 -2.730 1.00 98.62 93 ALA A N 1
ATOM 690 C CA . ALA A 1 93 ? 3.568 -8.226 -3.027 1.00 98.62 93 ALA A CA 1
ATOM 691 C C . ALA A 1 93 ? 3.234 -9.472 -2.186 1.00 98.62 93 ALA A C 1
ATOM 693 O O . ALA A 1 93 ? 2.131 -9.592 -1.654 1.00 98.62 93 ALA A O 1
ATOM 694 N N . ARG A 1 94 ? 4.207 -10.377 -2.008 1.00 98.69 94 ARG A N 1
ATOM 695 C CA . ARG A 1 94 ? 4.056 -11.562 -1.145 1.00 98.69 94 ARG A CA 1
ATOM 696 C C . ARG A 1 94 ? 3.926 -11.192 0.326 1.00 98.69 94 ARG A C 1
ATOM 698 O O . ARG A 1 94 ? 3.160 -11.828 1.046 1.00 98.69 94 ARG A O 1
ATOM 705 N N . ASP A 1 95 ? 4.702 -10.215 0.781 1.00 98.69 95 ASP A N 1
ATOM 706 C CA . ASP A 1 95 ? 4.614 -9.723 2.155 1.00 98.69 95 ASP A CA 1
ATOM 707 C C . ASP A 1 95 ? 3.255 -9.058 2.398 1.00 98.69 95 ASP A C 1
ATOM 709 O O . ASP A 1 95 ? 2.621 -9.333 3.412 1.00 98.69 95 ASP A O 1
ATOM 713 N N . ALA A 1 96 ? 2.7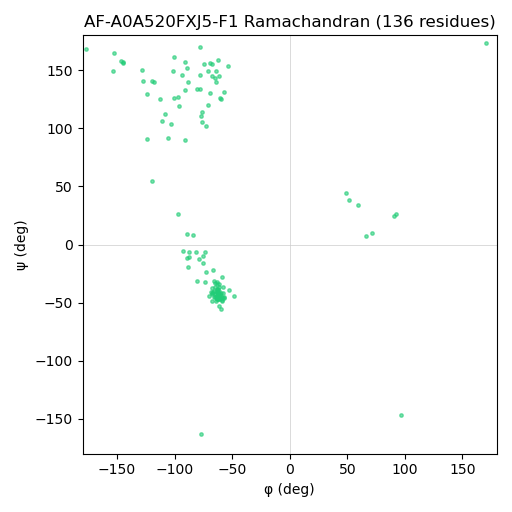65 -8.261 1.448 1.00 98.62 96 ALA A N 1
ATOM 714 C CA . ALA A 1 96 ? 1.481 -7.583 1.542 1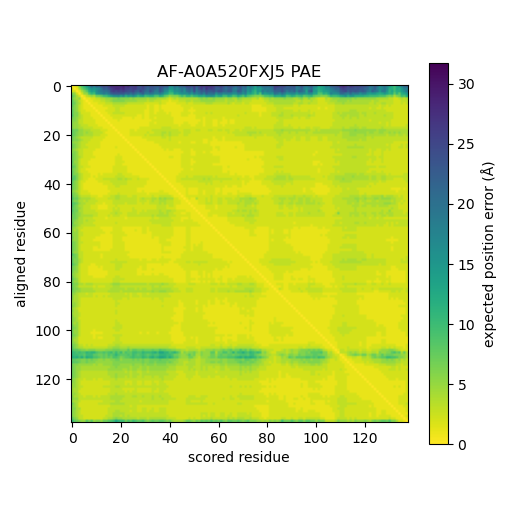.00 98.62 96 ALA A CA 1
ATOM 715 C C . ALA A 1 96 ? 0.305 -8.560 1.677 1.00 98.62 96 ALA A C 1
ATOM 717 O O . ALA A 1 96 ? -0.544 -8.376 2.547 1.00 98.62 96 ALA A O 1
ATOM 718 N N . GLU A 1 97 ? 0.295 -9.638 0.890 1.00 98.50 97 GLU A N 1
ATOM 719 C CA . GLU A 1 97 ? -0.701 -10.708 1.020 1.00 98.50 97 GLU A CA 1
ATOM 720 C C . GLU A 1 97 ? -0.644 -11.390 2.390 1.00 98.50 97 GLU A C 1
ATOM 722 O O . GLU A 1 97 ? -1.672 -11.558 3.041 1.00 98.50 97 GLU A O 1
ATOM 727 N N . LYS A 1 98 ? 0.555 -11.729 2.878 1.00 98.56 98 LYS A N 1
ATOM 728 C CA . LYS A 1 98 ? 0.721 -12.339 4.211 1.00 98.56 98 LYS A CA 1
ATOM 729 C C . LYS A 1 98 ? 0.284 -11.416 5.345 1.00 98.56 98 LYS A C 1
ATOM 731 O O . LYS A 1 98 ? -0.149 -11.902 6.385 1.00 98.56 98 LYS A O 1
ATOM 736 N N . LEU A 1 99 ? 0.447 -10.108 5.161 1.00 98.69 99 LEU A N 1
ATOM 737 C CA . LEU A 1 99 ? 0.068 -9.086 6.132 1.00 98.69 99 LEU A CA 1
ATOM 738 C C . LEU A 1 99 ? -1.426 -8.738 6.082 1.00 98.69 99 LEU A C 1
ATOM 740 O O . LEU A 1 99 ? -1.889 -8.018 6.960 1.00 98.69 99 LEU A O 1
ATOM 744 N N . GLY A 1 100 ? -2.175 -9.276 5.114 1.00 98.00 100 GLY A N 1
ATOM 745 C CA . GLY A 1 100 ? -3.626 -9.122 5.032 1.00 98.00 100 GLY A CA 1
ATOM 746 C C . GLY A 1 100 ? -4.097 -7.921 4.215 1.00 98.00 100 GLY A C 1
ATOM 747 O O . GLY A 1 100 ? -5.199 -7.441 4.453 1.00 98.00 100 GLY A O 1
ATOM 748 N N . ALA A 1 101 ? -3.290 -7.421 3.272 1.00 98.12 101 ALA A N 1
ATOM 749 C CA . ALA A 1 101 ? -3.788 -6.467 2.283 1.00 98.12 101 ALA A CA 1
ATOM 750 C C . ALA A 1 101 ? -4.897 -7.102 1.427 1.00 98.12 101 ALA A C 1
ATOM 752 O O . ALA A 1 101 ? -4.815 -8.273 1.065 1.00 98.12 101 ALA A O 1
ATOM 753 N N . ASP A 1 102 ? -5.890 -6.308 1.034 1.00 97.75 102 ASP A N 1
ATOM 754 C CA . ASP A 1 102 ? -6.990 -6.742 0.164 1.00 97.75 102 ASP A CA 1
ATOM 755 C C . ASP A 1 102 ? -6.672 -6.559 -1.326 1.00 97.75 102 ASP A C 1
ATOM 757 O O . ASP A 1 102 ? -7.396 -7.047 -2.197 1.00 97.75 102 ASP A O 1
ATOM 761 N N . GLY A 1 103 ? -5.599 -5.831 -1.638 1.00 97.69 103 GLY A N 1
ATOM 762 C CA . GLY A 1 103 ? -5.186 -5.559 -3.004 1.00 97.69 103 GLY A CA 1
ATOM 763 C C . GLY A 1 103 ? -3.899 -4.777 -3.127 1.00 97.69 103 GLY A C 1
ATOM 764 O O . GLY A 1 103 ? -3.397 -4.183 -2.172 1.00 97.69 103 GLY A O 1
ATOM 765 N N . LEU A 1 104 ? -3.399 -4.740 -4.355 1.00 98.12 104 LEU A N 1
ATOM 766 C CA . LEU A 1 104 ? -2.201 -3.997 -4.709 1.00 98.12 104 LEU A CA 1
ATOM 767 C C . LEU A 1 104 ? -2.534 -2.909 -5.726 1.00 98.12 104 LEU A C 1
ATOM 769 O O . LEU A 1 104 ? -3.274 -3.137 -6.682 1.00 98.12 104 LEU A O 1
ATOM 773 N N . MET A 1 105 ? -1.925 -1.744 -5.552 1.00 97.62 105 MET A N 1
ATOM 774 C CA . MET A 1 105 ? -1.807 -0.722 -6.583 1.00 97.62 105 MET A CA 1
ATOM 775 C C . MET A 1 105 ? -0.375 -0.779 -7.118 1.00 97.62 105 MET A C 1
ATOM 777 O O . MET A 1 105 ? 0.552 -0.367 -6.433 1.00 97.62 105 MET A O 1
ATOM 781 N N . VAL A 1 106 ? -0.166 -1.346 -8.302 1.00 97.56 106 VAL A N 1
ATOM 782 C CA . VAL A 1 106 ? 1.171 -1.636 -8.838 1.00 97.56 106 VAL A CA 1
ATOM 783 C C . VAL A 1 106 ? 1.568 -0.567 -9.848 1.00 97.56 106 VAL A C 1
ATOM 785 O O . VAL A 1 106 ? 0.839 -0.298 -10.804 1.00 97.56 106 VAL A O 1
ATOM 788 N N . LEU A 1 107 ? 2.733 0.035 -9.621 1.00 95.69 107 LEU A N 1
ATOM 789 C CA . LEU A 1 107 ? 3.303 1.086 -10.455 1.00 95.69 107 LEU A CA 1
ATOM 790 C C . LEU A 1 107 ? 4.380 0.491 -11.379 1.00 95.69 107 LEU A C 1
ATOM 792 O O . LEU A 1 107 ? 4.890 -0.597 -11.103 1.00 95.69 107 LEU A O 1
ATOM 796 N N . PRO A 1 108 ? 4.763 1.177 -12.471 1.00 94.06 108 PRO A N 1
ATOM 797 C CA . PRO A 1 108 ? 5.998 0.860 -13.178 1.00 94.06 108 PRO A CA 1
ATOM 798 C C . PRO A 1 108 ? 7.205 0.864 -12.226 1.00 94.06 108 PRO A C 1
ATOM 800 O O . PRO A 1 108 ? 7.222 1.590 -11.231 1.00 94.06 108 PRO A O 1
ATOM 803 N N . ALA A 1 109 ? 8.246 0.097 -12.558 1.00 89.50 109 ALA A N 1
ATOM 804 C CA . ALA A 1 109 ? 9.493 0.131 -11.798 1.00 89.50 109 ALA A CA 1
ATOM 805 C C . ALA A 1 109 ? 10.096 1.549 -11.815 1.00 89.50 109 ALA A C 1
ATOM 807 O O . ALA A 1 109 ? 10.331 2.121 -12.877 1.00 89.50 109 ALA A O 1
ATOM 808 N N . MET A 1 110 ? 10.357 2.111 -10.633 1.00 86.69 110 MET A N 1
ATOM 809 C CA . MET A 1 110 ? 10.453 3.569 -10.449 1.00 86.69 110 MET A CA 1
ATOM 810 C C . MET A 1 110 ? 11.723 4.257 -10.955 1.00 86.69 110 MET A C 1
ATOM 812 O O . MET A 1 110 ? 11.799 5.483 -10.967 1.00 86.69 110 MET A O 1
ATOM 816 N N . VAL A 1 111 ? 12.747 3.500 -11.338 1.00 85.56 111 VAL A N 1
ATOM 817 C CA . VAL A 1 111 ? 14.078 4.070 -11.603 1.00 85.56 111 VAL A CA 1
ATOM 818 C C . VAL A 1 111 ? 14.182 4.699 -12.994 1.00 85.56 111 VAL A C 1
ATOM 820 O O . VAL A 1 111 ? 14.937 5.648 -13.190 1.00 85.56 111 VAL A O 1
ATOM 823 N N . TYR A 1 112 ? 13.462 4.168 -13.978 1.00 84.69 112 TYR A N 1
ATOM 824 C CA . TYR A 1 112 ? 13.552 4.602 -15.371 1.00 84.69 112 TYR A CA 1
ATOM 825 C C . TYR A 1 112 ? 12.234 4.349 -16.092 1.00 84.69 112 TYR A C 1
ATOM 827 O O . TYR A 1 112 ? 11.403 3.579 -15.624 1.00 84.69 112 TYR A O 1
ATOM 835 N N . VAL A 1 113 ? 12.055 4.970 -17.258 1.00 90.25 113 VAL A N 1
ATOM 836 C CA . VAL A 1 113 ? 10.903 4.697 -18.126 1.00 90.25 113 VAL A CA 1
ATOM 837 C C . VAL A 1 113 ? 11.140 3.365 -18.850 1.00 90.25 113 VAL A C 1
ATOM 839 O O . VAL A 1 113 ? 12.027 3.308 -19.709 1.00 90.25 113 VAL A O 1
ATOM 842 N N . PRO A 1 114 ? 10.395 2.291 -18.530 1.00 90.19 114 PRO A N 1
ATOM 843 C CA . PRO A 1 114 ? 10.619 0.9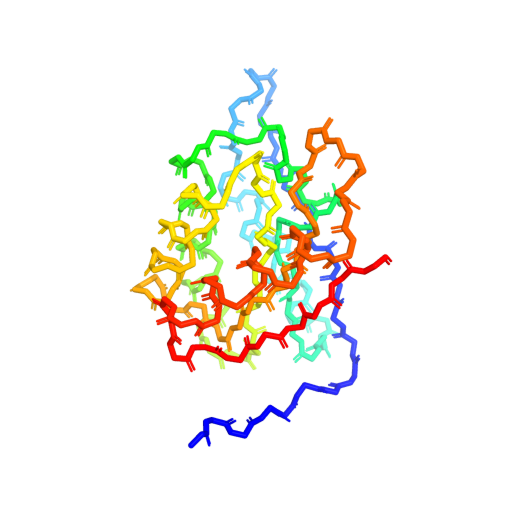89 -19.141 1.00 90.19 114 PRO A CA 1
ATOM 844 C C . PRO A 1 114 ? 10.103 0.949 -20.579 1.00 90.19 114 PRO A C 1
ATOM 846 O O . PRO A 1 114 ? 9.158 1.64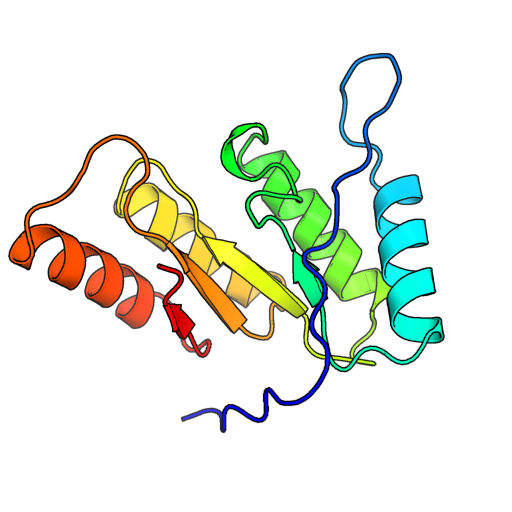7 -20.957 1.00 90.19 114 PRO A O 1
ATOM 849 N N . LYS A 1 115 ? 10.672 0.056 -21.389 1.00 95.25 115 LYS A N 1
ATOM 850 C CA . LYS A 1 115 ? 10.065 -0.326 -22.668 1.00 95.25 115 LYS A CA 1
ATOM 851 C C . LYS A 1 115 ? 8.763 -1.096 -22.411 1.00 95.25 115 LYS A C 1
ATOM 853 O O . LYS A 1 115 ? 8.653 -1.788 -21.399 1.00 95.25 115 LYS A O 1
ATOM 858 N N . PRO A 1 116 ? 7.806 -1.106 -23.356 1.00 95.62 116 PRO A N 1
ATOM 859 C CA . PRO A 1 116 ? 6.538 -1.819 -23.174 1.00 95.62 116 PRO A CA 1
ATOM 860 C C . PRO A 1 116 ? 6.689 -3.297 -22.776 1.00 95.62 116 PRO A C 1
ATOM 862 O O . PRO A 1 116 ? 5.958 -3.784 -21.919 1.00 95.62 116 PRO A O 1
ATOM 865 N N . ALA A 1 117 ? 7.667 -4.010 -23.347 1.00 96.88 117 ALA A N 1
ATOM 866 C CA . ALA A 1 117 ? 7.927 -5.409 -23.002 1.00 96.88 117 ALA A CA 1
ATOM 867 C C . ALA A 1 117 ? 8.447 -5.589 -21.562 1.00 96.88 117 ALA A C 1
ATOM 869 O O . ALA A 1 117 ? 8.061 -6.540 -20.886 1.00 96.88 117 ALA A O 1
ATOM 870 N N . GLU A 1 118 ? 9.286 -4.667 -21.082 1.00 95.50 118 GLU A N 1
ATOM 871 C CA . GLU A 1 118 ? 9.811 -4.668 -19.711 1.00 95.50 118 GLU A CA 1
ATOM 872 C C . GLU A 1 118 ? 8.690 -4.362 -18.711 1.00 95.50 118 GLU A C 1
ATOM 874 O O . GLU A 1 118 ? 8.574 -5.034 -17.688 1.00 95.50 118 GLU A O 1
ATOM 879 N N . LEU A 1 119 ? 7.811 -3.413 -19.050 1.00 95.38 119 LEU A N 1
ATOM 880 C CA . LEU A 1 119 ? 6.645 -3.056 -18.245 1.00 95.38 119 LEU A CA 1
ATOM 881 C C . LEU A 1 119 ? 5.671 -4.234 -18.087 1.00 95.38 119 LEU A C 1
ATOM 883 O O . LEU A 1 119 ? 5.249 -4.553 -16.977 1.00 95.38 119 LEU A O 1
ATOM 887 N N . VAL A 1 120 ? 5.354 -4.929 -19.185 1.00 96.81 120 VAL A N 1
ATOM 888 C CA . VAL A 1 120 ? 4.500 -6.128 -19.148 1.00 96.81 120 VAL A CA 1
ATOM 889 C C . VAL A 1 120 ? 5.147 -7.240 -18.323 1.00 96.81 120 VAL A C 1
ATOM 891 O O . VAL A 1 120 ? 4.460 -7.887 -17.532 1.00 96.81 120 VAL A O 1
ATOM 894 N N . ALA A 1 121 ? 6.456 -7.464 -18.480 1.00 97.50 121 ALA A N 1
ATOM 895 C CA . ALA A 1 121 ? 7.180 -8.462 -17.697 1.00 97.50 121 ALA A CA 1
ATOM 896 C C . ALA A 1 121 ? 7.154 -8.138 -16.194 1.00 97.50 121 ALA A C 1
ATOM 898 O O . ALA A 1 121 ? 6.931 -9.035 -15.383 1.00 97.50 121 ALA A O 1
ATOM 899 N N . HIS A 1 122 ? 7.321 -6.863 -15.829 1.00 97.31 122 HIS A N 1
ATOM 900 C CA . HIS A 1 122 ? 7.232 -6.393 -14.449 1.00 97.31 122 HIS A CA 1
ATOM 901 C C . HIS A 1 122 ? 5.854 -6.677 -13.837 1.00 97.31 122 HIS A C 1
ATOM 903 O O . HIS A 1 122 ? 5.763 -7.375 -12.827 1.00 97.31 122 HIS A O 1
ATOM 909 N N . PHE A 1 123 ? 4.777 -6.211 -14.477 1.00 97.75 123 PHE A N 1
ATOM 910 C CA . PHE A 1 123 ? 3.423 -6.410 -13.959 1.00 97.75 123 PHE A CA 1
ATOM 911 C C . PHE A 1 123 ? 3.021 -7.883 -13.895 1.00 97.75 123 PHE A C 1
ATOM 913 O O . PHE A 1 123 ? 2.405 -8.303 -12.917 1.00 97.75 123 PHE A O 1
ATOM 920 N N . ARG A 1 124 ? 3.397 -8.689 -14.898 1.00 98.19 124 ARG A N 1
ATOM 921 C CA . ARG A 1 124 ? 3.114 -10.129 -14.895 1.00 98.19 124 ARG A CA 1
ATOM 922 C C . ARG A 1 124 ? 3.807 -10.834 -13.732 1.00 98.19 124 ARG A C 1
ATOM 924 O O . ARG A 1 124 ? 3.159 -11.604 -13.036 1.00 98.19 124 ARG A O 1
ATOM 931 N N . ALA A 1 125 ? 5.084 -10.539 -13.492 1.00 98.38 125 ALA A N 1
ATOM 932 C CA . ALA A 1 125 ? 5.827 -11.152 -12.396 1.00 98.38 125 ALA A CA 1
ATOM 933 C C . ALA A 1 125 ? 5.209 -10.830 -11.025 1.00 98.38 125 ALA A C 1
ATOM 935 O O . ALA A 1 125 ? 5.124 -11.711 -10.173 1.00 98.38 125 ALA A O 1
ATOM 936 N N . VAL A 1 126 ? 4.746 -9.590 -10.819 1.00 98.38 126 VAL A N 1
ATOM 937 C CA . VAL A 1 126 ? 4.032 -9.202 -9.591 1.00 98.38 126 VAL A CA 1
ATOM 938 C C . VAL A 1 126 ? 2.693 -9.937 -9.483 1.00 98.38 126 VAL A C 1
ATOM 940 O O . VAL A 1 126 ? 2.401 -10.502 -8.434 1.00 98.38 126 VAL A O 1
ATOM 943 N N . ALA A 1 127 ? 1.915 -10.002 -10.567 1.00 97.94 127 ALA A N 1
ATOM 944 C CA . ALA A 1 127 ? 0.622 -10.690 -10.594 1.00 97.94 127 ALA A CA 1
ATOM 945 C C . ALA A 1 127 ? 0.714 -12.204 -10.353 1.00 97.94 127 ALA A C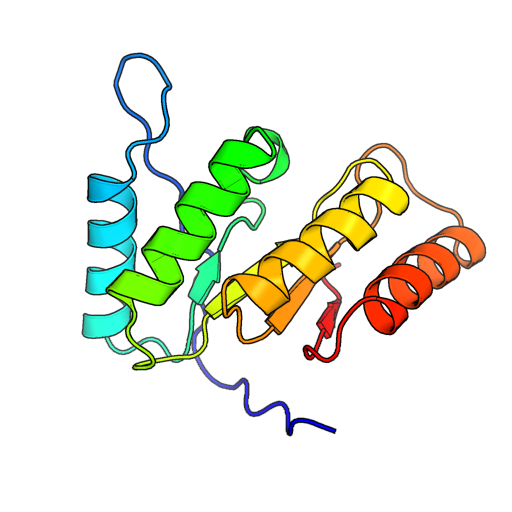 1
ATOM 947 O O . ALA A 1 127 ? -0.169 -12.778 -9.730 1.00 97.94 127 ALA A O 1
ATOM 948 N N . GLU A 1 128 ? 1.780 -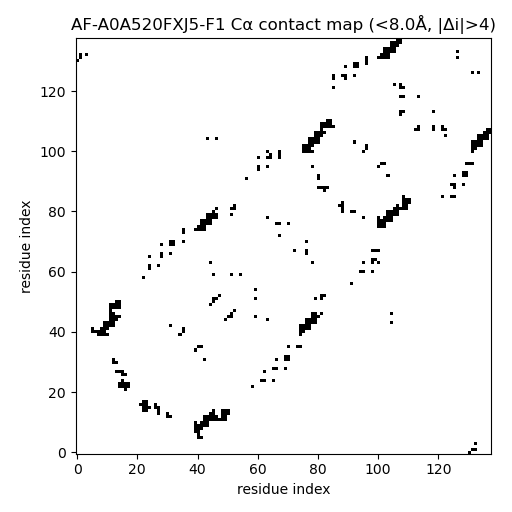12.859 -10.810 1.00 98.19 128 GLU A N 1
ATOM 949 C CA . GLU A 1 128 ? 2.020 -14.289 -10.566 1.00 98.19 128 GLU A CA 1
ATOM 950 C C . GLU A 1 128 ? 2.497 -14.579 -9.133 1.00 98.19 128 GLU A C 1
ATOM 952 O O . GLU A 1 128 ? 2.474 -15.727 -8.687 1.00 98.19 128 GLU A O 1
ATOM 957 N N . ALA A 1 129 ? 2.951 -13.559 -8.399 1.00 98.00 129 ALA A N 1
ATOM 958 C CA . ALA A 1 129 ? 3.521 -13.717 -7.067 1.00 98.00 129 ALA A CA 1
ATOM 959 C C . ALA A 1 129 ? 2.495 -13.695 -5.928 1.00 98.00 129 ALA A C 1
ATOM 961 O O . ALA A 1 129 ? 2.880 -14.007 -4.799 1.00 98.00 129 ALA A O 1
ATOM 962 N N . THR A 1 130 ? 1.243 -13.325 -6.205 1.00 97.94 130 THR A N 1
ATOM 963 C CA . THR A 1 130 ? 0.188 -13.146 -5.202 1.00 97.94 130 THR A CA 1
ATOM 964 C C . THR A 1 130 ? -1.181 -13.573 -5.730 1.00 97.94 130 THR A C 1
ATOM 966 O O . THR A 1 130 ? -1.410 -13.581 -6.938 1.00 97.94 130 THR A O 1
ATOM 969 N N . SER A 1 131 ? -2.114 -13.917 -4.838 1.00 97.00 131 SER A N 1
ATOM 970 C CA . SER A 1 131 ? -3.524 -14.106 -5.208 1.00 97.00 131 SER A CA 1
ATOM 971 C C . SER A 1 131 ? -4.359 -12.818 -5.160 1.00 97.00 131 SER A C 1
ATOM 973 O O . SER A 1 131 ? -5.528 -12.829 -5.569 1.00 97.00 131 SER A O 1
ATOM 975 N N . LEU A 1 132 ? -3.771 -11.716 -4.680 1.00 97.19 132 LEU A N 1
ATOM 976 C CA . LEU A 1 132 ? -4.457 -10.444 -4.512 1.00 97.19 132 LEU A CA 1
ATOM 977 C C . LEU A 1 132 ? -4.838 -9.808 -5.856 1.00 97.19 132 LEU A C 1
ATOM 979 O O . LEU A 1 132 ? -4.083 -9.881 -6.830 1.00 97.19 132 LEU A O 1
ATOM 983 N N . PRO A 1 133 ? -5.991 -9.126 -5.924 1.00 96.81 133 PRO A N 1
ATOM 984 C CA . PRO A 1 133 ? -6.314 -8.285 -7.064 1.00 96.81 133 PRO A CA 1
ATOM 985 C C . PRO A 1 133 ? -5.344 -7.103 -7.208 1.00 96.81 133 PRO A C 1
ATOM 987 O O . PRO A 1 133 ? -4.829 -6.565 -6.226 1.00 96.81 133 PRO A O 1
ATOM 990 N N . ILE A 1 134 ? -5.136 -6.674 -8.456 1.00 96.38 134 ILE A N 1
ATOM 991 C CA . ILE A 1 134 ? -4.173 -5.631 -8.822 1.00 96.38 134 ILE A CA 1
ATOM 992 C C . ILE A 1 134 ? -4.868 -4.503 -9.590 1.00 96.38 134 ILE A C 1
ATOM 994 O O . ILE A 1 134 ? -5.543 -4.743 -10.591 1.00 96.38 134 ILE A O 1
ATOM 998 N N . MET A 1 135 ? -4.640 -3.269 -9.147 1.00 95.81 135 MET A N 1
ATOM 999 C CA . MET A 1 135 ? -4.848 -2.038 -9.90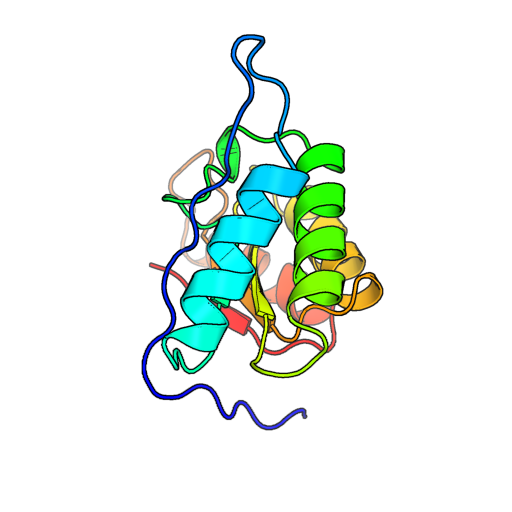6 1.00 95.81 135 MET A CA 1
ATOM 1000 C C . MET A 1 135 ? -3.510 -1.603 -10.507 1.00 95.81 135 MET A C 1
ATOM 1002 O O . MET A 1 135 ? -2.532 -1.465 -9.778 1.00 95.81 135 MET A O 1
ATOM 1006 N N . LEU A 1 136 ? -3.454 -1.367 -11.817 1.00 95.62 136 LEU A N 1
ATOM 1007 C CA . LEU A 1 136 ? -2.299 -0.700 -12.425 1.00 95.62 136 LEU A CA 1
ATOM 1008 C C . LEU A 1 136 ? -2.433 0.809 -12.221 1.00 95.62 136 LEU A C 1
ATOM 1010 O O . LEU A 1 136 ? -3.508 1.358 -12.465 1.00 95.62 136 LEU A O 1
ATOM 1014 N N . TYR A 1 137 ? -1.357 1.467 -11.798 1.00 94.00 137 TYR A N 1
ATOM 1015 C CA . TYR A 1 137 ? -1.328 2.915 -11.594 1.00 94.00 137 TYR A CA 1
ATOM 1016 C C . TYR A 1 137 ? -0.390 3.574 -12.613 1.00 94.00 137 TYR A C 1
ATOM 1018 O O . TYR A 1 137 ? 0.759 3.153 -12.761 1.00 94.00 137 TYR A O 1
ATOM 1026 N N . ASN A 1 138 ? -0.928 4.546 -13.357 1.00 87.88 138 ASN A N 1
ATOM 1027 C CA . ASN A 1 138 ? -0.310 5.203 -14.513 1.00 87.88 138 ASN A CA 1
ATOM 1028 C C . ASN A 1 138 ? -0.161 6.703 -14.286 1.00 87.88 138 ASN A C 1
ATOM 1030 O O . ASN A 1 138 ? -1.152 7.306 -13.819 1.00 87.88 138 ASN A O 1
#

Secondary structure (DSSP, 8-state):
-------S---EEPPPB-TTS-B-HHHHHHHHHHHHHTT-S-EEESSTTTTGGGS-HHHHHHHHHHHHHHHTTSS-EEEEE--SSHHHHHHHHHHHHHTT-SEEEEPPPTTS---HHHHHHHHHHHHHT-SS-EEE--